Protein AF-A0A9E2PP63-F1 (afdb_monomer)

Foldseek 3Di:
DPPVVVVVVVCVVCVVVCVVCVVVDDPPDDDAQVQLVVVLVVVQVVCVVDPAQKDKAKDAPVRQPDCCNNQVQGNPDNFIKMWIRHPVTIEIEAAPVGQVSSVVGRVRNVYHYFHAPVRYDPPDDDPDDGDHPQVVNCVNSVHHSVSGDDDPD

Solvent-accessible surface area (backbone atoms only — not comparable to full-atom values): 8691 Å² total; per-residue (Å²): 130,61,70,69,62,54,51,54,54,53,48,65,64,48,48,61,55,50,63,72,44,46,88,79,53,68,88,82,71,71,83,55,42,68,60,22,47,50,50,47,51,54,51,50,59,56,38,68,77,48,90,42,63,55,47,80,43,58,27,31,75,88,41,69,58,54,35,34,65,45,30,47,36,74,70,80,47,90,53,64,35,34,26,41,39,21,78,76,40,47,32,39,37,15,12,68,68,53,27,60,59,36,58,78,35,13,69,53,27,66,26,48,73,38,42,25,53,89,53,50,59,94,87,66,80,71,97,61,88,54,40,56,66,59,60,54,52,15,54,28,38,73,44,64,49,92,72,61,63,77,72,96,117

Secondary structure (DSSP, 8-state):
--HHHHHHHHHHHHHHHHHHHGGG--TT----HHHHHHHHHHHHHHHTTSS-S-EEEEE-SS--SHHHHHH---TTSSS-EEEEEETTEEEEEE-HHHHHHHHHHHHHHT-EEEEBGGG--TT---SS-PBPHHHHHHHHHTS-GGG-PPP--

Nearest PDB structures (foldseek):
  3q6d-assembly2_B  TM=7.568E-01  e=2.828E-02  Bacillus anthracis str. Ames
  5jqk-assembly1_A  TM=6.907E-01  e=3.021E-02  Plasmodium falciparum 3D7
  1wy2-assembly1_B  TM=5.946E-01  e=1.284E-02  Pyrococcus horikoshii OT3
  4s2t-assembly1_Q  TM=6.094E-01  e=3.931E-02  Caenorhabditis elegans

Radius of gyration: 20.1 Å; Cα contacts (8 Å, |Δi|>4): 227; chains: 1; bounding box: 54×37×54 Å

Mean predicted aligned error: 7.0 Å

Sequence (153 aa):
MNTRDNLQNEFKKVLPIIEAVKPRINPARTTPRNEFARRVRAVQSALAQTDCPVGLVFSDEHYCGDVPYLGGNTNVQVEQVAGVIGKTGFHILAGLEGGYVAEQLAPRAGAKVHKVEMLQLADEKYPIRAERLEDVLAEAADQPFSKIKKSPY

Structure (mmCIF, N/CA/C/O backbone):
data_AF-A0A9E2PP63-F1
#
_entry.id   AF-A0A9E2PP63-F1
#
loop_
_atom_site.group_PDB
_atom_site.id
_atom_site.type_symbol
_atom_site.label_atom_id
_atom_site.label_alt_id
_atom_site.label_comp_id
_atom_site.label_asym_id
_atom_site.label_entity_id
_atom_site.label_seq_id
_atom_site.pdbx_PDB_ins_code
_atom_site.Cartn_x
_atom_site.Cartn_y
_atom_site.Cartn_z
_atom_site.occupancy
_atom_site.B_iso_or_equiv
_atom_site.auth_seq_id
_atom_site.auth_comp_id
_atom_site.auth_asym_id
_atom_site.auth_atom_id
_atom_site.pdbx_PDB_model_num
ATOM 1 N N . MET A 1 1 ? 41.303 8.964 -22.912 1.00 57.22 1 MET A N 1
ATOM 2 C CA . MET A 1 1 ? 40.113 8.479 -23.643 1.00 57.22 1 MET A CA 1
ATOM 3 C C . MET A 1 1 ? 38.917 9.242 -23.097 1.00 57.22 1 MET A C 1
ATOM 5 O O . MET A 1 1 ? 38.760 9.268 -21.884 1.00 57.22 1 MET A O 1
ATOM 9 N N . ASN A 1 2 ? 38.181 9.969 -23.939 1.00 73.50 2 ASN A N 1
ATOM 10 C CA . ASN A 1 2 ? 37.099 10.847 -23.489 1.00 73.50 2 ASN A CA 1
ATOM 11 C C . ASN A 1 2 ? 35.969 9.989 -22.892 1.00 73.50 2 ASN A C 1
ATOM 13 O O . ASN A 1 2 ? 35.569 8.995 -23.498 1.00 73.50 2 ASN A O 1
ATOM 17 N N . THR A 1 3 ? 35.465 10.335 -21.707 1.00 73.00 3 THR A N 1
ATOM 18 C CA . THR A 1 3 ? 34.465 9.543 -20.961 1.00 73.00 3 THR A CA 1
ATOM 19 C C . THR A 1 3 ? 33.226 9.224 -21.808 1.00 73.00 3 THR A C 1
ATOM 21 O O . THR A 1 3 ? 32.627 8.157 -21.680 1.00 73.00 3 THR A O 1
ATOM 24 N N . ARG A 1 4 ? 32.889 10.122 -22.740 1.00 72.81 4 ARG A N 1
ATOM 25 C CA . ARG A 1 4 ? 31.776 9.986 -23.687 1.00 72.81 4 ARG A CA 1
ATOM 26 C C . ARG A 1 4 ? 31.996 8.887 -24.735 1.00 72.81 4 ARG A C 1
ATOM 28 O O . ARG A 1 4 ? 31.068 8.132 -25.021 1.00 72.81 4 ARG A O 1
ATOM 35 N N . ASP A 1 5 ? 33.222 8.760 -25.243 1.00 78.38 5 ASP A N 1
ATOM 36 C CA . ASP A 1 5 ? 33.600 7.731 -26.223 1.00 78.38 5 ASP A CA 1
ATOM 37 C C . ASP A 1 5 ? 33.621 6.347 -25.568 1.00 78.38 5 ASP A C 1
ATOM 39 O O . ASP A 1 5 ? 33.235 5.348 -26.176 1.00 78.38 5 ASP A O 1
ATOM 43 N N . ASN A 1 6 ? 34.021 6.292 -24.294 1.00 84.69 6 ASN A N 1
ATOM 44 C CA .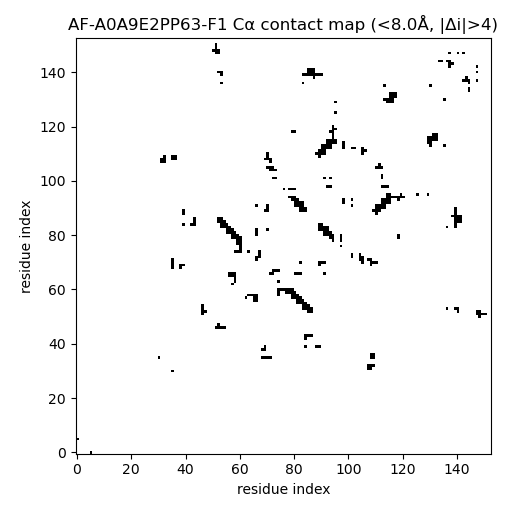 ASN A 1 6 ? 33.996 5.060 -23.517 1.00 84.69 6 ASN A CA 1
ATOM 45 C C . ASN A 1 6 ? 32.555 4.569 -23.298 1.00 84.69 6 ASN A C 1
ATOM 47 O O . ASN A 1 6 ? 32.249 3.414 -23.581 1.00 84.69 6 ASN A O 1
ATOM 51 N N . LEU A 1 7 ? 31.642 5.465 -22.903 1.00 87.62 7 LEU A N 1
ATOM 52 C CA . LEU A 1 7 ? 30.230 5.131 -22.701 1.00 87.62 7 LEU A CA 1
ATOM 53 C C . LEU A 1 7 ? 29.574 4.603 -23.989 1.00 87.62 7 LEU A C 1
ATOM 55 O O . LEU A 1 7 ? 28.906 3.573 -23.968 1.00 87.62 7 LEU A O 1
ATOM 59 N N . GLN A 1 8 ? 29.796 5.269 -25.127 1.00 90.25 8 GLN A N 1
ATOM 60 C CA . GLN A 1 8 ? 29.267 4.812 -26.418 1.00 90.25 8 GLN A CA 1
ATOM 61 C C . GLN A 1 8 ? 29.767 3.416 -26.799 1.00 90.25 8 GLN A C 1
ATOM 63 O O . GLN A 1 8 ? 28.995 2.613 -27.327 1.00 90.25 8 GLN A O 1
ATOM 68 N N . ASN A 1 9 ? 31.038 3.113 -26.538 1.00 92.06 9 ASN A N 1
ATOM 69 C CA . ASN A 1 9 ? 31.599 1.797 -26.827 1.00 92.06 9 ASN A CA 1
ATOM 70 C C . ASN A 1 9 ? 31.021 0.710 -25.914 1.00 92.06 9 ASN A C 1
ATOM 72 O O . ASN A 1 9 ? 30.744 -0.386 -26.396 1.00 92.06 9 ASN A O 1
ATOM 76 N N . GLU A 1 10 ? 30.767 1.013 -24.640 1.00 91.00 10 GLU A N 1
ATOM 77 C CA . GLU A 1 10 ? 30.072 0.093 -23.733 1.00 91.00 10 GLU A CA 1
ATOM 78 C C . GLU A 1 10 ? 28.622 -0.161 -24.182 1.00 91.00 10 GLU A C 1
ATOM 80 O O . GLU A 1 10 ? 28.205 -1.314 -24.303 1.00 91.00 10 GLU A O 1
ATOM 85 N N . PHE A 1 11 ? 27.870 0.878 -24.566 1.00 92.50 11 PHE A N 1
ATOM 86 C CA . PHE A 1 11 ? 26.507 0.709 -25.094 1.00 92.50 11 PHE A CA 1
ATOM 87 C C . PHE A 1 11 ? 26.459 -0.155 -26.361 1.00 92.50 11 PHE A C 1
ATOM 89 O O . PHE A 1 11 ? 25.564 -0.990 -26.496 1.00 92.50 11 PHE A O 1
ATOM 96 N N . LYS A 1 12 ? 27.436 -0.015 -27.269 1.00 94.81 12 LYS A N 1
ATOM 97 C CA . LYS A 1 12 ? 27.539 -0.859 -28.475 1.00 94.81 12 LYS A CA 1
ATOM 98 C C . LYS A 1 12 ? 27.698 -2.347 -28.152 1.00 94.81 12 LYS A C 1
ATOM 100 O O . LYS A 1 12 ? 27.271 -3.170 -28.956 1.00 94.81 12 LYS A O 1
ATOM 105 N N . LYS A 1 13 ? 28.281 -2.702 -27.001 1.00 93.81 13 LYS A N 1
ATOM 106 C CA . LYS A 1 13 ? 28.406 -4.100 -26.551 1.00 93.81 13 LYS A CA 1
ATOM 107 C C . LYS A 1 13 ? 27.095 -4.635 -25.967 1.00 93.81 13 LYS A C 1
ATOM 109 O O . LYS A 1 13 ? 26.765 -5.797 -26.180 1.00 93.81 13 LYS A O 1
ATOM 114 N N . VAL A 1 14 ? 26.345 -3.796 -25.250 1.00 94.50 14 VAL A N 1
ATOM 115 C CA . VAL A 1 14 ? 25.111 -4.195 -24.546 1.00 94.50 14 VAL A CA 1
ATOM 116 C C . VAL A 1 14 ? 23.890 -4.226 -25.475 1.00 94.50 14 VAL A C 1
ATOM 118 O O . VAL A 1 14 ? 23.045 -5.112 -25.348 1.00 94.50 14 VAL A O 1
ATOM 121 N N . LEU A 1 15 ? 23.793 -3.301 -26.436 1.00 94.81 15 LEU A N 1
ATOM 122 C CA . LEU A 1 15 ? 22.643 -3.181 -27.344 1.00 94.81 15 LEU A CA 1
ATOM 123 C C . LEU A 1 15 ? 22.290 -4.479 -28.097 1.00 94.81 15 LEU A C 1
ATOM 125 O O . LEU A 1 15 ? 21.114 -4.841 -28.090 1.00 94.81 15 LEU A O 1
ATOM 129 N N . PRO A 1 16 ? 23.247 -5.225 -28.687 1.00 95.56 16 PRO A N 1
ATOM 130 C CA . PRO A 1 16 ? 22.941 -6.495 -29.345 1.00 95.56 16 PRO A CA 1
ATOM 131 C C . PRO A 1 16 ? 22.320 -7.529 -28.399 1.00 95.56 16 PRO A C 1
ATOM 133 O O . PRO A 1 16 ? 21.450 -8.289 -28.814 1.00 95.56 16 PRO A O 1
ATOM 136 N N . ILE A 1 17 ? 22.730 -7.540 -27.124 1.00 94.06 17 ILE A N 1
ATOM 137 C CA . ILE A 1 17 ? 22.169 -8.433 -26.100 1.00 94.06 17 ILE A CA 1
ATOM 138 C C . ILE A 1 17 ? 20.726 -8.025 -25.796 1.00 94.06 17 ILE A C 1
ATOM 140 O O . ILE A 1 17 ? 19.843 -8.881 -25.792 1.00 94.06 17 ILE A O 1
ATOM 144 N N . ILE A 1 18 ? 20.472 -6.727 -25.588 1.00 91.69 18 ILE A N 1
ATOM 145 C CA . ILE A 1 18 ? 19.116 -6.211 -25.353 1.00 91.69 18 ILE A CA 1
ATOM 146 C C . ILE A 1 18 ? 18.205 -6.577 -26.528 1.00 91.69 18 ILE A C 1
ATOM 148 O O . ILE A 1 18 ? 17.148 -7.159 -26.301 1.00 91.69 18 ILE A O 1
ATOM 152 N N . GLU A 1 19 ? 18.613 -6.307 -27.770 1.00 94.06 19 GLU A N 1
ATOM 153 C CA . GLU A 1 19 ? 17.796 -6.600 -28.956 1.00 94.06 19 GLU A CA 1
ATOM 154 C C . GLU A 1 19 ? 17.584 -8.107 -29.171 1.00 94.06 19 GLU A C 1
ATOM 156 O O . GLU A 1 19 ? 16.479 -8.524 -29.513 1.00 94.06 19 GLU A O 1
ATOM 161 N N . ALA A 1 20 ? 18.584 -8.949 -28.893 1.00 95.12 20 ALA A N 1
ATOM 162 C CA . ALA A 1 20 ? 18.434 -10.404 -28.974 1.00 95.12 20 ALA A CA 1
ATOM 163 C C . ALA A 1 20 ? 17.457 -10.967 -27.924 1.00 95.12 20 ALA A C 1
ATOM 165 O O . ALA A 1 20 ? 16.784 -11.974 -28.165 1.00 95.1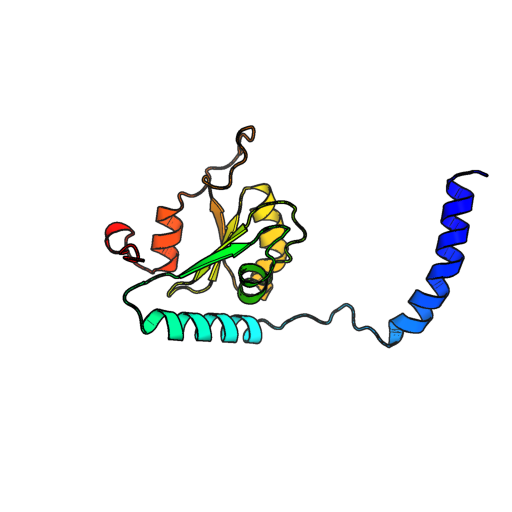2 20 ALA A O 1
ATOM 166 N N . VAL A 1 21 ? 17.379 -10.337 -26.748 1.00 93.44 21 VAL A N 1
ATOM 167 C CA . VAL A 1 21 ? 16.542 -10.792 -25.629 1.00 93.44 21 VAL A CA 1
ATOM 168 C C . VAL A 1 21 ? 15.143 -10.168 -25.660 1.00 93.44 21 VAL A C 1
ATOM 170 O O . VAL A 1 21 ? 14.189 -10.801 -25.212 1.00 93.44 21 VAL A O 1
ATOM 173 N N . LYS A 1 22 ? 14.986 -8.969 -26.226 1.00 92.06 22 LYS A N 1
ATOM 174 C CA . LYS A 1 22 ? 13.733 -8.197 -26.274 1.00 92.06 22 LYS A CA 1
ATOM 175 C C . LYS A 1 22 ? 12.499 -8.998 -26.722 1.00 92.06 22 LYS A C 1
ATOM 177 O O . LYS A 1 22 ? 11.484 -8.875 -26.045 1.00 92.06 22 LYS A O 1
ATOM 182 N N . PRO A 1 23 ? 12.540 -9.878 -27.746 1.00 94.31 23 PRO A N 1
ATOM 183 C CA . PRO A 1 23 ? 11.372 -10.679 -28.133 1.00 94.31 23 PRO A CA 1
ATOM 184 C C . PRO A 1 23 ? 10.943 -11.716 -27.082 1.00 94.31 23 PRO A C 1
ATOM 186 O O . PRO A 1 23 ? 9.835 -12.239 -27.145 1.00 94.31 23 PRO A O 1
ATOM 189 N N . ARG A 1 24 ? 11.827 -12.050 -26.132 1.00 94.25 24 ARG A N 1
ATOM 190 C CA . ARG A 1 24 ? 11.607 -13.055 -25.079 1.00 94.25 24 ARG A CA 1
ATOM 191 C C . ARG A 1 24 ? 11.104 -12.444 -23.773 1.00 94.25 24 ARG A C 1
ATOM 193 O O . ARG A 1 24 ? 10.680 -13.179 -22.885 1.00 94.25 24 ARG A O 1
ATOM 200 N N . ILE A 1 25 ? 11.169 -11.120 -23.637 1.00 90.19 25 ILE A N 1
ATOM 201 C CA . ILE A 1 25 ? 10.735 -10.399 -22.443 1.00 90.19 25 ILE A CA 1
ATOM 202 C C . ILE A 1 25 ? 9.459 -9.638 -22.774 1.00 90.19 25 ILE A C 1
ATOM 204 O O . ILE A 1 25 ? 9.412 -8.857 -23.717 1.00 90.19 25 ILE A O 1
ATOM 208 N N . ASN A 1 26 ? 8.433 -9.820 -21.948 1.00 89.50 26 ASN A N 1
ATOM 209 C CA . ASN A 1 26 ? 7.280 -8.933 -21.945 1.00 89.50 26 ASN A CA 1
ATOM 210 C C . ASN A 1 26 ? 7.471 -7.870 -20.845 1.00 89.50 26 ASN A C 1
ATOM 212 O O . ASN A 1 26 ? 7.202 -8.176 -19.680 1.00 89.50 26 ASN A O 1
ATOM 216 N N . PRO A 1 27 ? 7.903 -6.638 -21.177 1.00 84.94 27 PRO A N 1
ATOM 217 C CA . PRO A 1 27 ? 8.091 -5.579 -20.184 1.00 84.94 27 PRO A CA 1
ATOM 218 C C . PRO A 1 27 ? 6.767 -5.090 -19.578 1.00 84.94 27 PRO A C 1
ATOM 220 O O . PRO A 1 27 ? 6.774 -4.468 -18.523 1.00 84.94 27 PRO A O 1
ATOM 223 N N . ALA A 1 28 ? 5.629 -5.389 -20.211 1.00 87.56 28 ALA A N 1
ATOM 224 C CA . ALA A 1 28 ? 4.305 -5.065 -19.690 1.00 87.56 28 ALA A CA 1
ATOM 225 C C . ALA A 1 28 ? 3.762 -6.135 -18.726 1.00 87.56 28 ALA A C 1
ATOM 227 O O . ALA A 1 28 ? 2.657 -5.987 -18.200 1.00 87.56 28 ALA A O 1
ATOM 228 N N . ARG A 1 29 ? 4.498 -7.233 -18.491 1.00 88.62 29 ARG A N 1
ATOM 229 C CA . ARG A 1 29 ? 4.072 -8.267 -17.545 1.00 88.62 29 ARG A CA 1
ATOM 230 C C . ARG A 1 29 ? 4.008 -7.667 -16.142 1.00 88.62 29 ARG A C 1
ATOM 232 O O . ARG A 1 29 ? 5.014 -7.250 -15.582 1.00 88.62 29 ARG A O 1
ATOM 239 N N . THR A 1 30 ? 2.815 -7.680 -15.564 1.00 88.56 30 THR A N 1
ATOM 240 C CA . THR A 1 30 ? 2.532 -7.126 -14.240 1.00 88.56 30 THR A CA 1
ATOM 241 C C . THR A 1 30 ? 1.627 -8.073 -13.458 1.00 88.56 30 THR A C 1
ATOM 243 O O . THR A 1 30 ? 0.914 -8.891 -14.047 1.00 88.56 30 THR A O 1
ATOM 246 N N . THR A 1 31 ? 1.650 -7.974 -12.131 1.00 91.31 31 THR A N 1
ATOM 247 C CA . THR A 1 31 ? 0.711 -8.697 -11.269 1.00 91.31 31 THR A CA 1
ATOM 248 C C . THR A 1 31 ? -0.687 -8.093 -11.443 1.00 91.31 31 THR A C 1
ATOM 250 O O . THR A 1 31 ? -0.846 -6.882 -11.274 1.00 91.31 31 THR A O 1
ATOM 253 N N . PRO A 1 32 ? -1.712 -8.890 -11.790 1.00 93.81 32 PRO A N 1
ATOM 254 C CA . PRO A 1 32 ? -3.061 -8.372 -11.978 1.00 93.81 32 PRO A CA 1
ATOM 255 C C . PRO A 1 32 ? -3.738 -8.049 -10.635 1.00 93.81 32 PRO A C 1
ATOM 257 O O . PRO A 1 32 ? -3.446 -8.658 -9.605 1.00 93.81 32 PRO A O 1
ATOM 260 N N . ARG A 1 33 ? -4.699 -7.116 -10.643 1.00 95.06 33 ARG A N 1
ATOM 261 C CA . ARG A 1 33 ? -5.411 -6.651 -9.434 1.00 95.06 33 ARG A CA 1
ATOM 262 C C . ARG A 1 33 ? -6.072 -7.774 -8.632 1.00 95.06 33 ARG A C 1
ATOM 264 O O . ARG A 1 33 ? -6.109 -7.731 -7.405 1.00 95.06 33 ARG A O 1
ATOM 271 N N . ASN A 1 34 ? -6.605 -8.785 -9.314 1.00 96.88 34 ASN A N 1
ATOM 272 C CA . ASN A 1 34 ? -7.259 -9.924 -8.670 1.00 96.88 34 ASN A CA 1
ATOM 273 C C . ASN A 1 34 ? -6.290 -10.764 -7.821 1.00 96.88 34 ASN A C 1
ATOM 275 O O . ASN A 1 34 ? -6.721 -11.321 -6.813 1.00 96.88 34 ASN A O 1
ATOM 279 N N . GLU A 1 35 ? -5.007 -10.821 -8.187 1.00 97.06 35 GLU A N 1
ATOM 280 C CA . GLU A 1 35 ? -3.981 -11.503 -7.398 1.00 97.06 35 GLU A CA 1
ATOM 281 C C . GLU A 1 35 ? -3.682 -10.735 -6.103 1.00 97.06 35 GLU A C 1
ATOM 283 O O . GLU A 1 35 ? -3.666 -11.342 -5.036 1.00 97.06 35 GLU A O 1
ATOM 288 N N . PHE A 1 36 ? -3.568 -9.403 -6.147 1.00 96.31 36 PHE A N 1
ATOM 289 C CA . PHE A 1 36 ? -3.465 -8.586 -4.926 1.00 96.31 36 PHE A CA 1
ATOM 290 C C . PHE A 1 36 ? -4.692 -8.756 -4.027 1.00 96.31 36 PHE A C 1
ATOM 292 O O . PHE A 1 36 ? -4.565 -9.053 -2.841 1.00 96.31 36 PHE A O 1
ATOM 299 N N . ALA A 1 37 ? -5.893 -8.683 -4.605 1.00 97.06 37 ALA A N 1
ATOM 300 C CA . ALA A 1 37 ? -7.130 -8.884 -3.859 1.00 97.06 37 ALA A CA 1
ATOM 301 C C . ALA A 1 37 ? -7.210 -10.285 -3.222 1.00 97.06 37 ALA A C 1
ATOM 303 O O . ALA A 1 37 ? -7.715 -10.428 -2.111 1.00 97.06 37 ALA A O 1
ATOM 304 N N . ARG A 1 38 ? -6.697 -11.328 -3.894 1.00 98.06 38 ARG A N 1
ATOM 305 C CA . ARG A 1 38 ? -6.593 -12.682 -3.325 1.00 98.06 38 ARG A CA 1
ATOM 306 C C . ARG A 1 38 ? -5.672 -12.701 -2.104 1.00 98.06 38 ARG A C 1
ATOM 308 O O . ARG A 1 38 ? -6.049 -13.291 -1.095 1.00 98.06 38 ARG A O 1
ATOM 315 N N . ARG A 1 39 ? -4.500 -12.062 -2.183 1.00 97.31 39 ARG A N 1
ATOM 316 C CA . ARG A 1 39 ? -3.528 -11.985 -1.076 1.00 97.31 39 ARG A CA 1
ATOM 317 C C . ARG A 1 39 ? -4.106 -11.249 0.128 1.00 97.31 39 ARG A C 1
ATOM 319 O O . ARG A 1 39 ? -4.080 -11.790 1.228 1.00 97.31 39 ARG A O 1
ATOM 326 N N . VAL A 1 40 ? -4.705 -10.079 -0.096 1.00 97.25 40 VAL A N 1
ATOM 327 C CA . VAL A 1 40 ? -5.359 -9.289 0.960 1.00 97.25 40 VAL A CA 1
ATOM 328 C C . VAL A 1 40 ? -6.470 -10.095 1.634 1.00 97.25 40 VAL A C 1
ATOM 330 O O . VAL A 1 40 ? -6.476 -10.196 2.857 1.00 97.25 40 VAL A O 1
ATOM 333 N N . ARG A 1 41 ? -7.346 -10.762 0.866 1.00 97.81 41 ARG A N 1
ATOM 334 C CA . ARG A 1 41 ? -8.403 -11.622 1.434 1.00 97.81 41 ARG A CA 1
ATOM 335 C C . ARG A 1 41 ? -7.857 -12.772 2.275 1.00 97.81 41 ARG A C 1
ATOM 337 O O . ARG A 1 41 ? -8.455 -13.107 3.295 1.00 97.81 41 ARG A O 1
ATOM 344 N N . ALA A 1 42 ? -6.749 -13.384 1.859 1.00 97.81 42 ALA A N 1
ATOM 345 C CA . ALA A 1 42 ? -6.121 -14.457 2.623 1.00 97.81 42 ALA A CA 1
ATOM 346 C C . ALA A 1 42 ? -5.621 -13.949 3.984 1.00 97.81 42 ALA A C 1
ATOM 348 O O . ALA A 1 42 ? -5.901 -14.576 5.004 1.00 97.81 42 ALA A O 1
ATOM 349 N N . VAL A 1 43 ? -4.968 -12.781 4.018 1.00 96.25 43 VAL A N 1
ATOM 350 C CA . VAL A 1 43 ? -4.509 -12.180 5.280 1.00 96.25 43 VAL A CA 1
ATOM 351 C C . VAL A 1 43 ? -5.681 -11.715 6.143 1.00 96.25 43 VAL A C 1
ATOM 353 O O . VAL A 1 43 ? -5.695 -12.001 7.333 1.00 96.25 43 VAL A O 1
ATOM 356 N N . GLN A 1 44 ? -6.711 -11.092 5.562 1.00 96.25 44 GLN A N 1
ATOM 357 C CA . GLN A 1 44 ? -7.937 -10.732 6.288 1.00 96.25 44 GLN A CA 1
ATOM 358 C C . GLN A 1 44 ? -8.612 -11.960 6.919 1.00 96.25 44 GLN A C 1
ATOM 360 O O . GLN A 1 44 ? -9.092 -11.890 8.045 1.00 96.25 44 GLN A O 1
ATOM 365 N N . SER A 1 45 ? -8.621 -13.098 6.217 1.00 96.56 45 SER A N 1
ATOM 366 C CA . SER A 1 45 ? -9.199 -14.352 6.721 1.00 96.56 45 SER A CA 1
ATOM 367 C C . SER A 1 45 ? -8.389 -14.950 7.875 1.00 96.56 45 SER A C 1
ATOM 369 O O . SER A 1 45 ? -8.961 -15.580 8.763 1.00 96.56 45 SER A O 1
ATOM 371 N N . ALA A 1 46 ? -7.066 -14.764 7.878 1.00 95.00 46 ALA A N 1
ATOM 372 C CA . ALA A 1 46 ? -6.216 -15.123 9.011 1.00 95.00 46 ALA A CA 1
ATOM 373 C C . ALA A 1 46 ? -6.432 -14.162 10.191 1.00 95.00 46 ALA A C 1
ATOM 375 O O . ALA A 1 46 ? -6.609 -14.601 11.322 1.00 95.00 46 ALA A O 1
ATOM 376 N N . LEU A 1 47 ? -6.497 -12.857 9.919 1.00 93.19 47 LEU A N 1
ATOM 377 C CA . LEU A 1 47 ? -6.716 -11.818 10.923 1.00 93.19 47 LEU A CA 1
ATOM 378 C C . LEU A 1 47 ? -8.068 -11.978 11.637 1.00 93.19 47 LEU A C 1
ATOM 380 O O . LEU A 1 47 ? -8.136 -11.819 12.851 1.00 93.19 47 LEU A O 1
ATOM 384 N N . ALA A 1 48 ? -9.117 -12.383 10.914 1.00 92.56 48 ALA A N 1
ATOM 385 C CA . ALA A 1 48 ? -10.448 -12.651 11.465 1.00 92.56 48 ALA A CA 1
ATOM 386 C C . ALA A 1 48 ? -10.498 -13.815 12.476 1.00 92.56 48 ALA A C 1
ATOM 388 O O . ALA A 1 48 ? -11.496 -13.969 13.174 1.00 92.56 48 ALA A O 1
ATOM 389 N N . GLN A 1 49 ? -9.447 -14.638 12.556 1.00 93.81 49 GLN A N 1
ATOM 390 C CA . GLN A 1 49 ? -9.301 -15.689 13.575 1.00 93.81 49 GLN A CA 1
ATOM 391 C C . GLN A 1 49 ? -8.646 -15.165 14.862 1.00 93.81 49 GLN A C 1
ATOM 393 O O . GLN A 1 49 ? -8.377 -15.935 15.781 1.00 93.81 49 GLN A O 1
ATOM 398 N N . THR A 1 50 ? -8.370 -13.863 14.925 1.00 90.12 50 THR A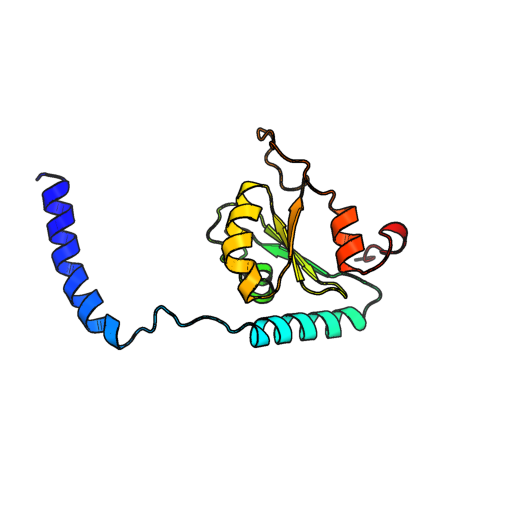 N 1
ATOM 399 C CA . THR A 1 50 ? -7.758 -13.180 16.064 1.00 90.12 50 THR A CA 1
ATOM 400 C C . THR A 1 50 ? -8.679 -12.069 16.566 1.00 90.12 50 THR A C 1
ATOM 402 O O . THR A 1 50 ? -9.557 -11.603 15.842 1.00 90.12 50 THR A O 1
ATOM 405 N N . ASP A 1 51 ? -8.426 -11.569 17.775 1.00 88.69 51 ASP A N 1
ATOM 406 C CA . ASP A 1 51 ? -9.106 -10.376 18.304 1.00 88.69 51 ASP A CA 1
ATOM 407 C C . ASP A 1 51 ? -8.513 -9.053 17.767 1.00 88.69 51 ASP A C 1
ATOM 409 O O . ASP A 1 51 ? -8.856 -7.969 18.250 1.00 88.69 51 ASP A O 1
ATOM 413 N N . CYS A 1 52 ? -7.600 -9.117 16.790 1.00 89.69 52 CYS A N 1
ATOM 414 C CA . CYS A 1 52 ? -6.971 -7.946 16.187 1.00 89.69 52 CYS A CA 1
ATOM 415 C C . CYS A 1 52 ? -7.779 -7.489 14.961 1.00 89.69 52 CYS A C 1
ATOM 417 O O . CYS A 1 52 ? -7.871 -8.224 13.982 1.00 89.69 52 CYS A O 1
ATOM 419 N N . PRO A 1 53 ? -8.342 -6.269 14.954 1.00 91.62 53 PRO A N 1
ATOM 420 C CA . PRO A 1 53 ? -9.141 -5.782 13.826 1.00 91.62 53 PRO A CA 1
ATOM 421 C C . PRO A 1 53 ? -8.290 -5.319 12.634 1.00 91.62 53 PRO A C 1
ATOM 423 O O . PRO A 1 53 ? -8.813 -5.132 11.535 1.00 91.62 53 PRO A O 1
ATOM 426 N N . VAL A 1 54 ? -6.990 -5.107 12.857 1.00 95.12 54 VAL A N 1
ATOM 427 C CA . VAL A 1 54 ? -6.013 -4.677 11.854 1.00 95.12 54 VAL A CA 1
ATOM 428 C C . VAL A 1 54 ? -4.700 -5.433 12.038 1.00 95.12 54 VAL A C 1
ATOM 430 O O . VAL A 1 54 ? -4.295 -5.717 13.164 1.00 95.12 54 VAL A O 1
ATOM 433 N N . GLY A 1 55 ? -4.038 -5.740 10.927 1.00 94.56 55 GLY A N 1
ATOM 434 C CA . GLY A 1 55 ? -2.660 -6.212 10.873 1.00 94.56 55 GLY A CA 1
ATOM 435 C C . GLY A 1 55 ? -1.732 -5.096 10.404 1.00 94.56 55 GLY A C 1
ATOM 436 O O . GLY A 1 55 ? -2.122 -4.271 9.576 1.00 94.56 55 GLY A O 1
ATOM 437 N N . LEU A 1 56 ? -0.507 -5.088 10.922 1.00 93.38 56 LEU A N 1
ATOM 438 C CA . LEU A 1 56 ? 0.547 -4.155 10.538 1.00 93.38 56 LEU A CA 1
ATOM 439 C C . LEU A 1 56 ? 1.694 -4.918 9.889 1.00 93.38 56 LEU A C 1
ATOM 441 O O . LEU A 1 56 ? 2.128 -5.947 10.400 1.00 93.38 56 LEU A O 1
ATOM 445 N N . VAL A 1 57 ? 2.181 -4.395 8.772 1.00 92.56 57 VAL A N 1
ATOM 446 C CA . VAL A 1 57 ? 3.376 -4.879 8.082 1.00 92.56 57 VAL A CA 1
ATOM 447 C C . VAL A 1 57 ? 4.312 -3.709 7.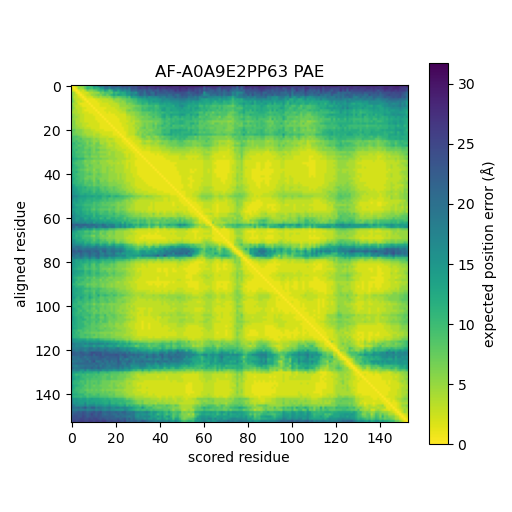821 1.00 92.56 57 VAL A C 1
ATOM 449 O O . VAL A 1 57 ? 3.877 -2.563 7.720 1.00 92.56 57 VAL A O 1
ATOM 452 N N . PHE A 1 58 ? 5.599 -3.997 7.715 1.00 88.50 58 PHE A N 1
ATOM 453 C CA . PHE A 1 58 ? 6.635 -2.992 7.522 1.00 88.50 58 PHE A CA 1
ATOM 454 C C . PHE A 1 58 ? 7.535 -3.379 6.353 1.00 88.50 58 PHE A C 1
ATOM 456 O O . PHE A 1 58 ? 7.574 -4.537 5.934 1.00 88.50 58 PHE A O 1
ATOM 463 N N . SER A 1 59 ? 8.210 -2.398 5.774 1.00 86.44 59 SER A N 1
ATOM 464 C CA . SER A 1 59 ? 9.124 -2.566 4.661 1.00 86.44 59 SER A CA 1
ATOM 465 C C . SER A 1 59 ? 10.126 -1.418 4.598 1.00 86.44 59 SER A C 1
ATOM 467 O O . SER A 1 59 ? 9.769 -0.262 4.803 1.00 86.44 59 SER A O 1
ATOM 469 N N . ASP A 1 60 ? 11.368 -1.744 4.270 1.00 83.12 60 ASP A N 1
ATOM 470 C CA . ASP A 1 60 ? 12.450 -0.792 4.012 1.00 83.12 60 ASP A CA 1
ATOM 471 C C . ASP A 1 60 ? 13.364 -1.337 2.894 1.00 83.12 60 ASP A C 1
ATOM 473 O O . ASP A 1 60 ? 13.001 -2.292 2.186 1.00 83.12 60 ASP A O 1
ATOM 477 N N . GLU A 1 61 ? 14.532 -0.725 2.696 1.00 76.25 61 GLU A N 1
ATOM 478 C CA . GLU A 1 61 ? 15.520 -1.148 1.701 1.00 76.25 61 GLU A CA 1
ATOM 479 C C . GLU A 1 61 ? 16.108 -2.546 1.966 1.00 76.25 61 GLU A C 1
ATOM 481 O O . GLU A 1 61 ? 16.602 -3.200 1.043 1.00 76.25 61 GLU A O 1
ATOM 486 N N . HIS A 1 62 ? 16.034 -3.030 3.207 1.00 78.50 62 HIS A N 1
ATOM 487 C CA . HIS A 1 62 ? 16.559 -4.320 3.649 1.00 78.50 62 HIS A CA 1
ATOM 488 C C . HIS A 1 62 ? 15.466 -5.388 3.819 1.00 78.50 62 HIS A C 1
ATOM 490 O O . HIS A 1 62 ? 15.765 -6.585 3.762 1.00 78.50 62 HIS A O 1
ATOM 496 N N . TYR A 1 63 ? 14.203 -4.984 3.961 1.00 74.44 63 TYR A N 1
ATOM 497 C CA . TYR A 1 63 ? 13.048 -5.855 4.143 1.00 74.44 63 TYR A CA 1
ATOM 498 C C . TYR A 1 63 ? 11.947 -5.534 3.125 1.00 74.44 63 TYR A C 1
ATOM 500 O O . TYR A 1 63 ? 11.107 -4.658 3.323 1.00 74.44 63 TYR A O 1
ATOM 508 N N . CYS A 1 64 ? 11.930 -6.274 2.012 1.00 67.50 64 CYS A N 1
ATOM 509 C CA . CYS A 1 64 ? 11.090 -5.965 0.850 1.00 67.50 64 CYS A CA 1
ATOM 510 C C . CYS A 1 64 ? 9.882 -6.881 0.613 1.00 67.50 64 CYS A C 1
ATOM 512 O O . CYS A 1 64 ? 9.339 -6.924 -0.492 1.00 67.50 64 CYS A O 1
ATOM 514 N N . GLY A 1 65 ? 9.455 -7.621 1.640 1.00 78.81 65 GLY A N 1
ATOM 515 C CA . GLY A 1 65 ? 8.453 -8.676 1.495 1.00 78.81 65 GLY A CA 1
ATOM 516 C C . GLY A 1 65 ? 7.016 -8.169 1.466 1.00 78.81 65 GLY A C 1
ATOM 517 O O . GLY A 1 65 ? 6.332 -8.262 0.449 1.00 78.81 65 GLY A O 1
ATOM 518 N N . ASP A 1 66 ? 6.535 -7.664 2.596 1.00 90.81 66 ASP A N 1
ATOM 519 C CA . ASP A 1 66 ? 5.097 -7.692 2.869 1.00 90.81 66 ASP A CA 1
ATOM 520 C C . ASP A 1 66 ? 4.324 -6.536 2.230 1.00 90.81 66 ASP A C 1
ATOM 522 O O . ASP A 1 66 ? 3.255 -6.755 1.650 1.00 90.81 66 ASP A O 1
ATOM 526 N N . VAL A 1 67 ? 4.867 -5.313 2.273 1.00 91.81 67 VAL A N 1
ATOM 527 C CA . VAL A 1 67 ? 4.194 -4.147 1.682 1.00 91.81 67 VAL A CA 1
ATOM 528 C C . VAL A 1 67 ? 4.129 -4.285 0.151 1.00 91.81 67 VAL A C 1
ATOM 530 O O . VAL A 1 67 ? 3.014 -4.222 -0.376 1.00 91.81 67 VAL A O 1
ATOM 533 N N . PRO A 1 68 ? 5.219 -4.616 -0.581 1.00 89.75 68 PRO A N 1
ATOM 534 C CA . PRO A 1 68 ? 5.151 -4.905 -2.021 1.00 89.75 68 PRO A CA 1
ATOM 535 C C . PRO A 1 68 ? 4.242 -6.070 -2.380 1.00 89.75 68 PRO A C 1
ATOM 537 O O . PRO A 1 68 ? 3.513 -6.021 -3.377 1.00 89.75 68 PRO A O 1
ATOM 540 N N . TYR A 1 69 ? 4.269 -7.130 -1.571 1.00 91.94 69 TYR A N 1
ATOM 541 C CA . TYR A 1 69 ? 3.464 -8.317 -1.815 1.00 91.94 69 TYR A CA 1
ATOM 542 C C . TYR A 1 69 ? 1.962 -8.012 -1.776 1.00 91.94 69 TYR A C 1
ATOM 544 O O . TYR A 1 69 ? 1.217 -8.550 -2.606 1.00 91.94 69 TYR A O 1
ATOM 552 N N . LEU A 1 70 ? 1.526 -7.135 -0.867 1.00 94.31 70 LEU A N 1
ATOM 553 C CA . LEU A 1 70 ? 0.117 -6.802 -0.643 1.00 94.31 70 LEU A CA 1
ATOM 554 C C .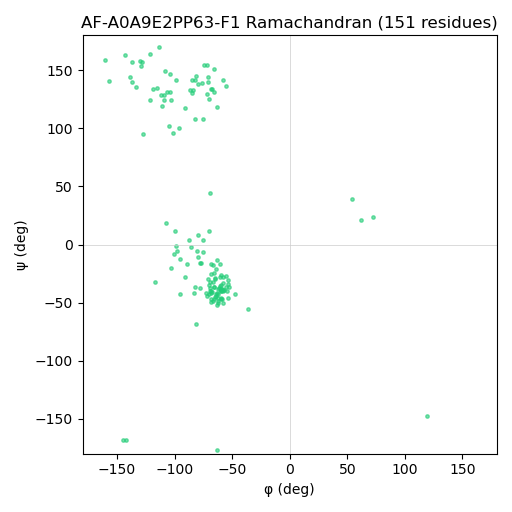 LEU A 1 70 ? -0.350 -5.553 -1.400 1.00 94.31 70 LEU A C 1
ATOM 556 O O . LEU A 1 70 ? -1.437 -5.563 -1.976 1.00 94.31 70 LEU A O 1
ATOM 560 N N . GLY A 1 71 ? 0.461 -4.497 -1.418 1.00 91.88 71 GLY A N 1
ATOM 561 C CA . GLY A 1 71 ? 0.119 -3.186 -1.976 1.00 91.88 71 GLY A CA 1
ATOM 562 C C . GLY A 1 71 ? 0.669 -2.917 -3.365 1.00 91.88 71 GLY A C 1
ATOM 563 O O . GLY A 1 71 ? 0.311 -1.912 -3.978 1.00 91.88 71 GLY A O 1
ATOM 564 N N . GLY A 1 72 ? 1.529 -3.796 -3.883 1.00 86.88 72 GLY A N 1
ATOM 565 C CA . GLY A 1 72 ? 2.096 -3.642 -5.217 1.00 86.88 72 GLY A CA 1
ATOM 566 C C . GLY A 1 72 ? 2.928 -2.371 -5.379 1.00 86.88 72 GLY A C 1
ATOM 567 O O . GLY A 1 72 ? 3.115 -1.928 -6.513 1.00 86.88 72 GLY A O 1
ATOM 568 N N . ASN A 1 73 ? 3.418 -1.769 -4.294 1.00 82.06 73 ASN A N 1
ATOM 569 C CA . ASN A 1 73 ? 4.507 -0.804 -4.364 1.00 82.06 73 ASN A CA 1
ATOM 570 C C . ASN A 1 73 ? 5.806 -1.558 -4.687 1.00 82.06 73 ASN A C 1
ATOM 572 O O . ASN A 1 73 ? 5.941 -2.755 -4.446 1.00 82.06 73 ASN A O 1
ATOM 576 N N . THR A 1 74 ? 6.762 -0.870 -5.291 1.00 69.69 74 THR A N 1
ATOM 577 C CA . THR A 1 74 ? 8.126 -1.381 -5.416 1.00 69.69 74 THR A CA 1
ATOM 578 C C . THR A 1 74 ? 8.952 -0.647 -4.371 1.00 69.69 74 THR A C 1
ATOM 580 O O . THR A 1 74 ? 8.954 0.581 -4.410 1.00 69.69 74 THR A O 1
ATOM 583 N N . ASN A 1 75 ? 9.642 -1.353 -3.467 1.00 63.03 75 ASN A N 1
ATOM 584 C CA . ASN A 1 75 ? 10.563 -0.762 -2.474 1.00 63.03 75 ASN A CA 1
ATOM 585 C C . ASN A 1 75 ? 11.834 -0.184 -3.127 1.00 63.03 75 ASN A C 1
ATOM 587 O O . ASN A 1 75 ? 12.952 -0.435 -2.704 1.00 63.03 75 ASN A O 1
ATOM 591 N N . VAL A 1 76 ? 11.677 0.547 -4.227 1.00 55.62 76 VAL A N 1
ATOM 592 C CA . VAL A 1 76 ? 12.769 1.233 -4.927 1.00 55.62 76 VAL A CA 1
ATOM 593 C C . VAL A 1 76 ? 13.111 2.544 -4.209 1.00 55.62 76 VAL A C 1
ATOM 595 O O . VAL A 1 76 ? 14.120 3.171 -4.507 1.00 55.62 76 VAL A O 1
ATOM 598 N N . GLN A 1 77 ? 12.278 2.954 -3.253 1.00 60.84 77 GLN A N 1
ATOM 599 C CA . GLN A 1 77 ? 12.527 4.101 -2.397 1.00 60.84 77 GLN A CA 1
ATOM 600 C C . GLN A 1 77 ? 13.406 3.659 -1.229 1.00 60.84 77 GLN A C 1
ATOM 602 O O . GLN A 1 77 ? 13.115 2.648 -0.601 1.00 60.84 77 GLN A O 1
ATOM 607 N N . VAL A 1 78 ? 14.450 4.431 -0.930 1.00 60.62 78 VAL A N 1
ATOM 608 C CA . VAL A 1 78 ? 15.355 4.248 0.227 1.00 60.62 78 VAL A CA 1
ATOM 609 C C . VAL A 1 78 ? 14.638 4.587 1.557 1.00 60.62 78 VAL A C 1
ATOM 611 O O . VAL A 1 78 ? 15.259 4.746 2.596 1.00 60.62 78 VAL A O 1
ATOM 614 N N . GLU A 1 79 ? 13.314 4.742 1.528 1.00 75.94 79 GLU A N 1
ATOM 615 C CA . GLU A 1 79 ? 12.491 5.191 2.646 1.00 75.94 79 GLU A CA 1
ATOM 616 C C . GLU A 1 79 ? 11.660 4.049 3.221 1.00 75.94 79 GLU A C 1
ATOM 618 O O . GLU A 1 79 ? 11.207 3.143 2.514 1.00 75.94 79 GLU A O 1
ATOM 623 N N . GLN A 1 80 ? 11.405 4.151 4.521 1.00 83.75 80 GLN A N 1
ATOM 624 C CA . GLN A 1 80 ? 10.546 3.235 5.250 1.00 83.75 80 GLN A CA 1
ATOM 625 C C . GLN A 1 80 ? 9.087 3.388 4.807 1.00 83.75 80 GLN A C 1
ATOM 627 O O . GLN A 1 80 ? 8.545 4.493 4.732 1.00 83.75 80 GLN A O 1
ATOM 632 N N . VAL A 1 81 ? 8.425 2.260 4.568 1.00 88.12 81 VAL A N 1
ATOM 633 C CA . VAL A 1 81 ? 7.004 2.193 4.218 1.00 88.12 81 VAL A CA 1
ATOM 634 C C . VAL A 1 81 ? 6.348 1.110 5.063 1.00 88.12 81 VAL A C 1
ATOM 636 O O . VAL A 1 81 ? 6.861 0.003 5.200 1.00 88.12 81 VAL A O 1
ATOM 639 N N . ALA A 1 82 ? 5.175 1.400 5.609 1.00 92.12 82 ALA A N 1
ATOM 640 C CA . ALA A 1 82 ? 4.371 0.421 6.325 1.00 92.12 82 ALA A CA 1
ATOM 641 C C . ALA A 1 82 ? 3.064 0.121 5.584 1.00 92.12 82 ALA A C 1
ATOM 643 O O . ALA A 1 82 ? 2.689 0.775 4.609 1.00 92.12 82 ALA A O 1
ATOM 644 N N . GLY A 1 83 ? 2.364 -0.907 6.042 1.00 93.88 83 GLY A N 1
ATOM 645 C CA . GLY A 1 83 ? 1.063 -1.299 5.534 1.00 93.88 83 GLY A CA 1
ATOM 646 C C . GLY A 1 83 ? 0.117 -1.660 6.667 1.00 93.88 83 GLY A C 1
ATOM 647 O O . GLY A 1 83 ? 0.511 -2.326 7.622 1.00 93.88 83 GLY A O 1
ATOM 648 N N . VAL A 1 84 ? -1.140 -1.252 6.538 1.00 96.44 84 VAL A N 1
ATOM 649 C CA . VAL A 1 84 ? -2.242 -1.662 7.409 1.00 96.44 84 VAL A CA 1
ATOM 650 C C . VAL A 1 84 ? -3.190 -2.530 6.598 1.00 96.44 84 VAL A C 1
ATOM 652 O O . VAL A 1 84 ? -3.637 -2.145 5.517 1.00 96.44 84 VAL A O 1
ATOM 655 N N . ILE A 1 85 ? -3.516 -3.705 7.122 1.00 96.94 85 ILE A N 1
ATOM 656 C CA . ILE A 1 85 ? -4.526 -4.597 6.554 1.00 96.94 85 ILE A CA 1
ATOM 657 C C . ILE A 1 85 ? -5.700 -4.607 7.518 1.00 96.94 85 ILE A C 1
ATOM 659 O O . ILE A 1 85 ? -5.544 -5.022 8.662 1.00 96.94 85 ILE A O 1
ATOM 663 N N . GLY A 1 86 ? -6.871 -4.182 7.065 1.00 95.88 86 GLY A N 1
ATOM 664 C CA . GLY A 1 86 ? -8.090 -4.200 7.867 1.00 95.88 86 GLY A CA 1
ATOM 665 C C . 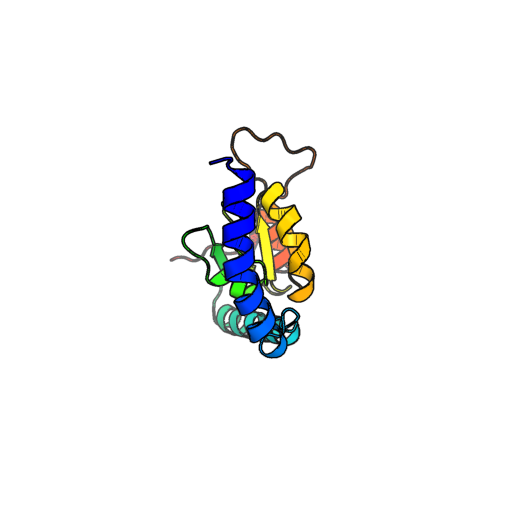GLY A 1 86 ? -9.303 -4.573 7.030 1.00 95.88 86 GLY A C 1
ATOM 666 O O . GLY A 1 86 ? -9.167 -5.029 5.893 1.00 95.88 86 GLY A O 1
ATOM 667 N N . LYS A 1 87 ? -10.506 -4.395 7.575 1.00 95.31 87 LYS A N 1
ATOM 668 C CA . LYS A 1 87 ? -11.770 -4.741 6.907 1.00 95.31 87 LYS A CA 1
ATOM 669 C C . LYS A 1 87 ? -11.955 -4.012 5.569 1.00 95.31 87 LYS A C 1
ATOM 671 O O . LYS A 1 87 ? -12.512 -4.591 4.637 1.00 95.31 87 LYS A O 1
ATOM 676 N N . THR A 1 88 ? -11.459 -2.784 5.450 1.00 96.56 88 THR A N 1
ATOM 677 C CA . THR A 1 88 ? -11.564 -1.956 4.233 1.00 96.56 88 THR A CA 1
ATOM 678 C C . THR A 1 88 ? -10.526 -2.296 3.159 1.00 96.56 88 THR A C 1
ATOM 680 O O . THR A 1 88 ? -10.610 -1.780 2.046 1.00 96.56 88 THR A O 1
ATOM 683 N N . GLY A 1 89 ? -9.580 -3.195 3.447 1.00 96.56 89 GLY A N 1
ATOM 684 C CA . GLY A 1 89 ? -8.554 -3.644 2.507 1.00 96.56 89 GLY A CA 1
ATOM 685 C C . GLY A 1 89 ? -7.139 -3.336 2.986 1.00 96.56 89 GLY A C 1
ATOM 686 O O . GLY A 1 89 ? -6.856 -3.386 4.183 1.00 96.56 89 GLY A O 1
ATOM 687 N N . PHE A 1 90 ? -6.241 -3.072 2.032 1.00 97.31 90 PHE A N 1
ATOM 688 C CA . PHE A 1 90 ? -4.845 -2.736 2.310 1.00 97.31 90 PHE A CA 1
ATOM 689 C C . PHE A 1 90 ? -4.583 -1.243 2.131 1.00 97.31 90 PHE A C 1
ATOM 691 O O . PHE A 1 90 ? -4.946 -0.650 1.112 1.00 97.31 90 PHE A O 1
ATOM 698 N N . HIS A 1 91 ? -3.929 -0.662 3.125 1.00 96.88 91 HIS A N 1
ATOM 699 C CA . HIS A 1 91 ? -3.588 0.746 3.213 1.00 96.88 91 HIS A CA 1
ATOM 700 C C . HIS A 1 91 ? -2.065 0.850 3.323 1.00 96.88 91 HIS A C 1
ATOM 702 O O . HIS A 1 91 ? -1.472 0.241 4.206 1.00 96.88 91 HIS A O 1
ATOM 708 N N . ILE A 1 92 ? -1.426 1.595 2.431 1.00 94.56 92 ILE A N 1
ATOM 709 C CA . ILE A 1 92 ? 0.003 1.906 2.482 1.00 94.56 92 ILE A CA 1
ATOM 710 C C . ILE A 1 92 ? 0.183 3.143 3.356 1.00 94.56 92 ILE A C 1
ATOM 712 O O . ILE A 1 92 ? -0.518 4.134 3.166 1.00 94.56 92 ILE A O 1
ATOM 716 N N . LEU A 1 93 ? 1.135 3.088 4.281 1.00 93.44 93 LEU A N 1
ATOM 717 C CA . LEU A 1 93 ? 1.575 4.211 5.098 1.00 93.44 93 LEU A CA 1
ATOM 718 C C . LEU A 1 93 ? 2.974 4.615 4.647 1.00 93.44 93 LEU A C 1
ATOM 720 O O . LEU A 1 93 ? 3.884 3.787 4.660 1.00 93.44 93 LEU A O 1
ATOM 724 N N . ALA A 1 94 ? 3.158 5.874 4.280 1.00 90.50 94 ALA A N 1
ATOM 725 C CA . ALA A 1 94 ? 4.460 6.388 3.878 1.00 90.50 94 ALA A CA 1
ATOM 726 C C . ALA A 1 94 ? 4.659 7.828 4.369 1.00 90.50 94 ALA A C 1
ATOM 728 O O . ALA A 1 94 ? 3.685 8.510 4.707 1.00 90.50 94 ALA A O 1
ATOM 729 N N . GLY A 1 95 ? 5.912 8.289 4.373 1.00 88.19 95 GLY A N 1
ATOM 730 C CA . GLY A 1 95 ? 6.230 9.719 4.422 1.00 88.19 95 GLY A CA 1
ATOM 731 C C . GLY A 1 95 ? 5.703 10.453 3.181 1.00 88.19 95 GLY A C 1
ATOM 732 O O . GLY A 1 95 ? 5.041 9.865 2.321 1.00 88.19 95 GLY A O 1
ATOM 733 N N . LEU A 1 96 ? 5.968 11.754 3.059 1.00 85.50 96 LEU A N 1
ATOM 734 C CA . LEU A 1 96 ? 5.428 12.553 1.951 1.00 85.50 96 LEU A CA 1
ATOM 735 C C . LEU A 1 96 ? 5.945 12.087 0.584 1.00 85.50 96 LEU A C 1
ATOM 737 O O . LEU A 1 96 ? 5.136 11.838 -0.314 1.00 85.50 96 LEU A O 1
ATOM 741 N N . GLU A 1 97 ? 7.266 11.963 0.426 1.00 83.75 97 GLU A N 1
ATOM 742 C CA . GLU A 1 97 ? 7.902 11.549 -0.833 1.00 83.75 97 GLU A CA 1
ATOM 743 C C . GLU A 1 97 ? 7.590 10.080 -1.151 1.00 83.75 97 GLU A C 1
ATOM 745 O O . GLU A 1 97 ? 7.058 9.775 -2.227 1.00 83.75 97 GLU A O 1
ATOM 750 N N . GLY A 1 98 ? 7.785 9.194 -0.166 1.00 84.50 98 GLY A N 1
ATOM 751 C CA . GLY A 1 98 ? 7.232 7.840 -0.101 1.00 84.50 98 GLY A CA 1
ATOM 752 C C . GLY A 1 98 ? 5.814 7.719 -0.667 1.00 84.50 98 GLY A C 1
ATOM 753 O O . GLY A 1 98 ? 5.546 6.954 -1.596 1.00 84.50 98 GLY A O 1
ATOM 754 N N . GLY A 1 99 ? 4.894 8.528 -0.143 1.00 88.75 99 GLY A N 1
ATOM 755 C CA . GLY A 1 99 ? 3.482 8.491 -0.501 1.00 88.75 99 GLY A CA 1
ATOM 756 C C . GLY A 1 99 ? 3.215 8.850 -1.961 1.00 88.75 99 GLY A C 1
ATOM 757 O O . GLY A 1 99 ? 2.430 8.167 -2.617 1.00 88.75 99 GLY A O 1
ATOM 758 N N . TYR A 1 100 ? 3.877 9.875 -2.503 1.00 87.62 100 TYR A N 1
ATOM 759 C CA . TYR A 1 100 ? 3.679 10.268 -3.904 1.00 87.62 100 TYR A CA 1
ATOM 760 C C . TYR A 1 100 ? 4.152 9.207 -4.897 1.00 87.62 100 TYR A C 1
ATOM 762 O O . TYR A 1 100 ? 3.522 9.001 -5.935 1.00 87.62 100 TYR A O 1
ATOM 770 N N . VAL A 1 101 ? 5.246 8.511 -4.598 1.00 86.44 101 VAL A N 1
ATOM 771 C CA . VAL A 1 101 ? 5.710 7.406 -5.446 1.00 86.44 101 VAL A CA 1
ATOM 772 C C . VAL A 1 101 ? 4.804 6.190 -5.283 1.00 86.44 101 VAL A C 1
ATOM 774 O O . VAL A 1 101 ? 4.436 5.567 -6.281 1.00 86.44 101 VAL A O 1
ATOM 777 N N . ALA A 1 102 ? 4.380 5.874 -4.054 1.00 88.50 102 ALA A N 1
ATOM 778 C CA . ALA A 1 102 ? 3.445 4.783 -3.801 1.00 88.50 102 ALA A CA 1
ATOM 779 C C . ALA A 1 102 ? 2.129 4.966 -4.578 1.00 88.50 102 ALA A C 1
ATOM 781 O O . ALA A 1 102 ? 1.624 4.002 -5.156 1.00 88.50 102 ALA A O 1
ATOM 782 N N . GLU A 1 103 ? 1.610 6.194 -4.684 1.00 90.88 103 GLU A N 1
ATOM 783 C CA . GLU A 1 103 ? 0.393 6.525 -5.444 1.00 90.88 103 GLU A CA 1
ATOM 784 C C . GLU A 1 103 ? 0.477 6.185 -6.937 1.00 90.88 103 GLU A C 1
ATOM 786 O O . GLU A 1 103 ? -0.546 5.883 -7.553 1.00 90.88 103 GLU A O 1
ATOM 791 N N . GLN A 1 104 ? 1.675 6.156 -7.526 1.00 88.81 104 GLN A N 1
ATOM 792 C CA . GLN A 1 104 ? 1.846 5.789 -8.937 1.00 88.81 104 GLN A CA 1
ATOM 793 C C . GLN A 1 104 ? 1.539 4.309 -9.193 1.00 88.81 104 GLN A C 1
ATOM 795 O O . GLN A 1 104 ? 1.183 3.920 -10.306 1.00 88.81 104 GLN A O 1
ATOM 800 N N . LEU A 1 105 ? 1.687 3.467 -8.166 1.00 88.12 105 LEU A N 1
ATOM 801 C CA . LEU A 1 105 ? 1.633 2.014 -8.288 1.00 88.12 105 LEU A CA 1
ATOM 802 C C . LEU A 1 105 ? 0.471 1.399 -7.502 1.00 88.12 105 LEU A C 1
ATOM 804 O O . LEU A 1 105 ? -0.109 0.421 -7.966 1.00 88.12 105 LEU A O 1
ATOM 808 N N . ALA A 1 106 ? 0.076 1.983 -6.371 1.00 91.12 106 ALA A N 1
ATOM 809 C CA . ALA A 1 106 ? -0.991 1.490 -5.498 1.00 91.12 106 ALA A CA 1
ATOM 810 C C . ALA A 1 106 ? -2.342 1.212 -6.202 1.00 91.12 106 ALA A C 1
ATOM 812 O O . ALA A 1 106 ? -2.970 0.189 -5.887 1.00 91.12 106 ALA A O 1
ATOM 813 N N . PRO A 1 107 ? -2.792 1.997 -7.213 1.00 91.19 107 PRO A N 1
ATOM 814 C CA . PRO A 1 107 ? -4.058 1.735 -7.903 1.00 91.19 107 PRO A CA 1
ATOM 815 C C . PRO A 1 107 ? -4.153 0.345 -8.549 1.00 91.19 107 PRO A C 1
ATOM 817 O O . PRO A 1 107 ? -5.251 -0.213 -8.647 1.00 91.19 107 PRO A O 1
ATOM 820 N N . ARG A 1 108 ? -3.021 -0.259 -8.949 1.00 90.69 108 ARG A N 1
ATOM 821 C CA . ARG A 1 108 ? -2.999 -1.606 -9.552 1.00 90.69 108 ARG A CA 1
ATOM 822 C C . ARG A 1 108 ? -3.312 -2.714 -8.549 1.00 90.69 108 ARG A C 1
ATOM 824 O O . ARG A 1 108 ? -3.879 -3.733 -8.934 1.00 90.69 108 ARG A O 1
ATOM 831 N N . ALA A 1 109 ? -2.978 -2.498 -7.278 1.00 93.44 109 ALA A N 1
ATOM 832 C CA . ALA A 1 109 ? -3.334 -3.383 -6.174 1.00 93.44 109 ALA A CA 1
ATOM 833 C C . ALA A 1 109 ? -4.693 -3.023 -5.555 1.00 93.44 109 ALA A C 1
ATOM 835 O O . ALA A 1 109 ? -5.298 -3.845 -4.871 1.00 93.44 109 ALA A O 1
ATOM 836 N N . GLY A 1 110 ? -5.203 -1.816 -5.824 1.00 94.81 110 GLY A N 1
ATOM 837 C CA . GLY A 1 110 ? -6.378 -1.278 -5.144 1.00 94.81 110 GLY A CA 1
ATOM 838 C C . GLY A 1 110 ? -6.091 -0.874 -3.699 1.00 94.81 110 GLY A C 1
ATOM 839 O O . GLY A 1 110 ? -7.021 -0.858 -2.900 1.00 94.81 110 GLY A O 1
ATOM 840 N N . ALA A 1 111 ? -4.827 -0.591 -3.375 1.00 95.38 111 ALA A N 1
ATOM 841 C CA . ALA A 1 111 ? -4.421 -0.118 -2.061 1.00 95.38 111 ALA A CA 1
ATOM 842 C C . ALA A 1 111 ? -4.648 1.394 -1.941 1.00 95.38 111 ALA A C 1
ATOM 844 O O . ALA A 1 111 ? -4.418 2.136 -2.900 1.00 95.38 111 ALA A O 1
ATOM 845 N N . LYS A 1 112 ? -5.084 1.847 -0.764 1.00 95.62 112 LYS A N 1
ATOM 846 C CA . LYS A 1 112 ? -5.151 3.277 -0.436 1.00 95.62 112 LYS A CA 1
ATOM 847 C C . LYS A 1 112 ? -3.788 3.737 0.079 1.00 95.62 112 LYS A C 1
ATOM 849 O O . LYS A 1 112 ? -3.137 2.980 0.788 1.00 95.62 112 LYS A O 1
ATOM 854 N N . VAL A 1 113 ? -3.350 4.943 -0.268 1.00 94.19 113 VAL A N 1
ATOM 855 C CA . VAL A 1 113 ? -2.091 5.512 0.236 1.00 94.19 113 VAL A CA 1
ATOM 856 C C . VAL A 1 113 ? -2.405 6.594 1.258 1.00 94.19 113 VAL A C 1
ATOM 858 O O . VAL A 1 113 ? -3.229 7.465 0.990 1.00 94.19 113 VAL A O 1
ATOM 861 N N . HIS A 1 114 ? -1.735 6.524 2.403 1.00 94.31 114 HIS A N 1
ATOM 862 C CA . HIS A 1 114 ? -1.799 7.500 3.479 1.00 94.31 114 HIS A CA 1
ATOM 863 C C . HIS A 1 114 ? -0.423 8.104 3.713 1.00 94.31 114 HIS A C 1
ATOM 865 O O . HIS A 1 114 ? 0.584 7.391 3.788 1.00 94.31 114 HIS A O 1
ATOM 871 N N . LYS A 1 115 ? -0.396 9.428 3.842 1.00 92.38 115 LYS A N 1
ATOM 872 C CA . LYS A 1 115 ? 0.828 10.200 4.073 1.00 92.38 115 LYS A CA 1
ATOM 873 C C . LYS A 1 115 ? 0.880 10.550 5.553 1.00 92.38 115 LYS A C 1
ATOM 875 O O . LYS A 1 115 ? 0.214 11.490 5.982 1.00 92.38 115 LYS A O 1
ATOM 880 N N . VAL A 1 116 ? 1.600 9.753 6.339 1.00 90.94 116 VAL A N 1
ATOM 881 C CA . VAL A 1 116 ? 1.529 9.788 7.809 1.00 90.94 116 VAL A CA 1
ATOM 882 C C . VAL A 1 116 ? 2.661 10.594 8.436 1.00 90.94 116 VAL A C 1
ATOM 884 O O . VAL A 1 116 ? 3.808 10.513 8.007 1.00 90.94 116 VAL A O 1
ATOM 887 N N . GLU A 1 117 ? 2.345 11.333 9.501 1.00 84.50 117 GLU A N 1
ATOM 888 C CA . GLU A 1 117 ? 3.313 12.196 10.204 1.00 84.50 117 GLU A CA 1
ATOM 889 C C . GLU A 1 117 ? 4.445 11.403 10.872 1.00 84.50 117 GLU A C 1
ATOM 891 O O . GLU A 1 117 ? 5.564 11.880 10.994 1.00 84.50 117 GLU A O 1
ATOM 896 N N . MET A 1 118 ? 4.171 10.160 11.279 1.00 82.75 118 MET A N 1
ATOM 897 C CA . MET A 1 118 ? 5.136 9.312 11.986 1.00 82.75 118 MET A CA 1
ATOM 898 C C . MET A 1 118 ? 6.346 8.928 11.124 1.00 82.75 118 MET A C 1
ATOM 900 O O . MET A 1 118 ? 7.401 8.617 11.667 1.00 82.75 118 MET A O 1
ATOM 904 N N . LEU A 1 119 ? 6.186 8.932 9.798 1.00 77.38 119 LEU A N 1
ATOM 905 C CA . LEU A 1 119 ? 7.247 8.614 8.841 1.00 77.38 119 LEU A CA 1
ATOM 906 C C . LEU A 1 119 ? 7.875 9.880 8.234 1.00 77.38 119 LEU A C 1
ATOM 908 O O . LEU A 1 119 ? 8.613 9.788 7.259 1.00 77.38 119 LEU A O 1
ATOM 912 N N . GLN A 1 120 ? 7.576 11.056 8.794 1.00 72.81 120 GLN A N 1
ATOM 913 C CA . GLN A 1 120 ? 8.193 12.317 8.401 1.00 72.81 120 GLN A CA 1
ATOM 914 C C . GLN A 1 120 ? 9.645 12.373 8.884 1.00 72.81 120 GLN A C 1
ATOM 916 O O . GLN A 1 120 ? 9.922 12.149 10.066 1.00 72.81 120 GLN A O 1
ATOM 921 N N . LEU A 1 121 ? 10.577 12.701 7.986 1.00 70.31 121 LEU A N 1
ATOM 922 C CA . LEU A 1 121 ? 11.971 12.910 8.371 1.00 70.31 121 LEU A CA 1
ATOM 923 C C . LEU A 1 121 ? 12.099 14.215 9.171 1.00 70.31 121 LEU A C 1
ATOM 925 O O . LEU A 1 121 ? 11.411 15.199 8.902 1.00 70.31 121 LEU A O 1
ATOM 929 N N . ALA A 1 122 ? 12.990 14.222 10.167 1.00 64.81 122 ALA A N 1
ATOM 930 C CA . ALA A 1 122 ? 13.074 15.268 11.194 1.00 64.81 122 ALA A CA 1
ATOM 931 C C . ALA A 1 122 ? 13.245 16.706 10.656 1.00 64.81 122 ALA A C 1
ATOM 933 O O . ALA A 1 122 ? 12.802 17.652 11.307 1.00 64.81 122 ALA A O 1
ATOM 934 N N . ASP A 1 123 ? 13.843 16.869 9.474 1.00 68.81 123 ASP A N 1
ATOM 935 C CA . ASP A 1 123 ? 14.115 18.179 8.868 1.00 68.81 123 ASP A CA 1
ATOM 936 C C . ASP A 1 123 ? 13.077 18.598 7.809 1.00 68.81 123 ASP A C 1
ATOM 938 O O . ASP A 1 123 ? 13.150 19.698 7.251 1.00 68.81 123 ASP A O 1
ATOM 942 N N . GLU A 1 124 ? 12.082 17.757 7.523 1.00 66.88 124 GLU A N 1
ATOM 943 C CA . GLU A 1 124 ? 11.086 18.037 6.494 1.00 66.88 124 GLU A CA 1
ATOM 944 C C . GLU A 1 124 ? 9.946 18.893 7.049 1.00 66.88 124 GLU A C 1
ATOM 946 O O . GLU A 1 124 ? 9.331 18.571 8.061 1.00 66.88 124 GLU A O 1
ATOM 951 N N . LYS A 1 125 ? 9.598 19.983 6.357 1.00 69.62 125 LYS A N 1
ATOM 952 C CA . LYS A 1 125 ? 8.343 20.713 6.585 1.00 69.62 125 LYS A CA 1
ATOM 953 C C . LYS A 1 125 ? 7.386 20.402 5.451 1.00 69.62 125 LYS A C 1
ATOM 955 O O . LYS A 1 125 ? 7.511 20.959 4.362 1.00 69.62 125 LYS A O 1
ATOM 960 N N . TYR A 1 126 ? 6.425 19.522 5.706 1.00 66.12 126 TYR A N 1
ATOM 961 C CA . TYR A 1 126 ? 5.440 19.170 4.694 1.00 66.12 126 TYR A CA 1
ATOM 962 C C . TYR A 1 126 ? 4.513 20.350 4.375 1.00 66.12 126 TYR A C 1
ATOM 964 O O . TYR A 1 126 ? 3.985 20.987 5.287 1.00 66.12 126 TYR A O 1
ATOM 972 N N . PRO A 1 127 ? 4.260 20.637 3.084 1.00 68.69 127 PRO A N 1
ATOM 973 C CA . PRO A 1 127 ? 3.292 21.648 2.667 1.00 68.69 127 PRO A CA 1
ATOM 974 C C . PRO A 1 127 ? 1.836 21.175 2.833 1.00 68.69 127 PRO A C 1
ATOM 976 O O . PRO A 1 127 ? 0.911 21.877 2.431 1.00 68.69 127 PRO A O 1
ATOM 979 N N . ILE A 1 128 ? 1.623 19.979 3.391 1.00 71.62 128 ILE A N 1
ATOM 980 C CA . ILE A 1 128 ? 0.317 19.358 3.606 1.00 71.62 128 ILE A CA 1
ATOM 981 C C . ILE A 1 128 ? 0.170 18.911 5.061 1.00 71.62 128 ILE A C 1
ATOM 983 O O . ILE A 1 128 ? 1.157 18.655 5.750 1.00 71.62 128 ILE A O 1
ATOM 987 N N . ARG A 1 129 ? -1.076 18.766 5.518 1.00 78.38 129 ARG A N 1
ATOM 988 C CA . ARG A 1 129 ? -1.374 18.141 6.808 1.00 78.38 129 ARG A CA 1
ATOM 989 C C . ARG A 1 129 ? -1.207 16.628 6.672 1.00 78.38 129 ARG A C 1
ATOM 991 O O . ARG A 1 129 ? -2.032 15.990 6.024 1.00 78.38 129 ARG A O 1
ATOM 998 N N . ALA A 1 130 ? -0.148 16.087 7.264 1.00 83.56 130 ALA A N 1
ATOM 999 C CA . ALA A 1 130 ? 0.043 14.648 7.364 1.00 83.56 130 ALA A CA 1
ATOM 1000 C C . ALA A 1 130 ? -1.038 14.010 8.255 1.00 83.56 130 ALA A C 1
ATOM 1002 O O . ALA A 1 130 ? -1.606 14.651 9.145 1.00 83.56 130 ALA A O 1
ATOM 1003 N N . GLU A 1 131 ? -1.351 12.752 7.972 1.00 91.81 131 GLU A N 1
ATOM 1004 C CA . GLU A 1 131 ? -2.357 11.974 8.685 1.00 91.81 131 GLU A CA 1
ATOM 1005 C C . GLU A 1 131 ? -1.778 11.395 9.97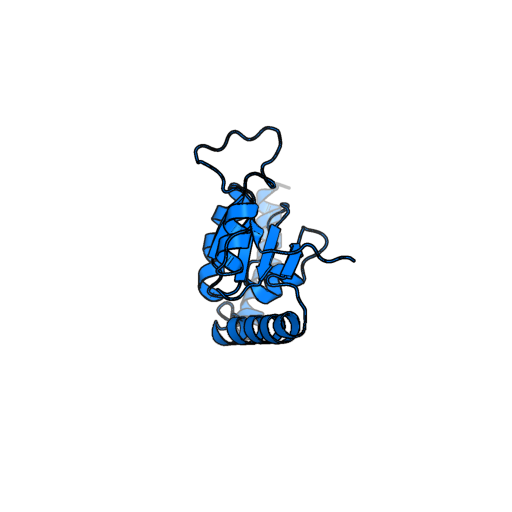9 1.00 91.81 131 GLU A C 1
ATOM 1007 O O . GLU A 1 131 ? -0.614 10.983 10.040 1.00 91.81 131 GLU A O 1
ATOM 1012 N N . ARG A 1 132 ? -2.613 11.319 11.018 1.00 91.88 132 ARG A N 1
ATOM 1013 C CA . ARG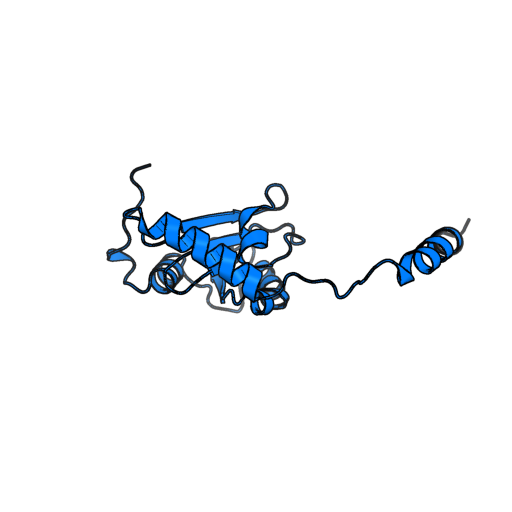 A 1 132 ? -2.257 10.630 12.261 1.00 91.88 132 ARG A CA 1
ATOM 1014 C C . ARG A 1 132 ? -2.445 9.135 12.053 1.00 91.88 132 ARG A C 1
ATOM 1016 O O . ARG A 1 132 ? -3.460 8.709 11.503 1.00 91.88 132 ARG A O 1
ATOM 1023 N N . LEU A 1 133 ? -1.515 8.324 12.556 1.00 92.25 133 LEU A N 1
ATOM 1024 C CA . LEU A 1 133 ? -1.597 6.863 12.433 1.00 92.25 133 LEU A CA 1
ATOM 1025 C C . LEU A 1 133 ? -2.932 6.309 12.964 1.00 92.25 133 LEU A C 1
ATOM 1027 O O . LEU A 1 133 ? -3.524 5.424 12.359 1.00 92.25 133 LEU A O 1
ATOM 1031 N N . GLU A 1 134 ? -3.419 6.852 14.076 1.00 93.44 134 GLU A N 1
ATOM 1032 C CA . GLU A 1 134 ? -4.676 6.451 14.722 1.00 93.44 134 GLU A CA 1
ATOM 1033 C C . GLU A 1 134 ? -5.891 6.577 13.794 1.00 93.44 134 GLU A C 1
ATOM 1035 O O . GLU A 1 134 ? -6.750 5.694 13.788 1.00 93.44 134 GLU A O 1
ATOM 1040 N N . ASP A 1 135 ? -5.938 7.645 12.993 1.00 95.00 135 ASP A N 1
ATOM 1041 C CA . ASP A 1 135 ? -7.032 7.907 12.056 1.00 95.00 135 ASP A CA 1
ATOM 1042 C C . ASP A 1 135 ? -7.001 6.879 10.916 1.00 95.00 135 ASP A C 1
ATOM 1044 O O . ASP A 1 135 ? -8.036 6.322 10.546 1.00 95.00 135 ASP A O 1
ATOM 1048 N N . VAL A 1 136 ? -5.802 6.539 10.431 1.00 95.62 136 VAL A N 1
ATOM 1049 C CA . VAL A 1 136 ? -5.626 5.515 9.393 1.00 95.62 136 VAL A CA 1
ATOM 1050 C C . VAL A 1 136 ? -5.975 4.118 9.908 1.00 95.62 136 VAL A C 1
ATOM 1052 O O . VAL A 1 136 ? -6.623 3.344 9.205 1.00 95.62 136 VAL A O 1
ATOM 1055 N N . LEU A 1 137 ? -5.590 3.786 11.144 1.00 95.56 137 LEU A N 1
ATOM 1056 C CA . LEU A 1 137 ? -5.949 2.512 11.775 1.00 95.56 137 LEU A CA 1
ATOM 1057 C C . LEU A 1 137 ? -7.465 2.389 11.967 1.00 95.56 137 LEU A C 1
ATOM 1059 O O . LEU A 1 137 ? -8.022 1.324 11.708 1.00 95.56 137 LEU A O 1
ATOM 1063 N N . ALA A 1 138 ? -8.131 3.465 12.398 1.00 95.94 138 ALA A N 1
ATOM 1064 C CA . ALA A 1 138 ? -9.584 3.504 12.531 1.00 95.94 138 ALA A CA 1
ATOM 1065 C C . ALA A 1 138 ? -10.288 3.310 11.181 1.00 95.94 138 ALA A C 1
ATOM 1067 O O . ALA A 1 138 ? -11.247 2.540 11.087 1.00 95.94 138 ALA A O 1
ATOM 1068 N N . GLU A 1 139 ? -9.781 3.961 10.130 1.00 97.06 139 GLU A N 1
ATOM 1069 C CA . GLU A 1 139 ? -10.297 3.794 8.775 1.00 97.06 139 GLU A CA 1
ATOM 1070 C C . GLU A 1 139 ? -10.127 2.351 8.288 1.00 97.06 139 GLU A C 1
ATOM 1072 O O . GLU A 1 139 ? -11.102 1.733 7.866 1.00 97.06 139 GLU A O 1
ATOM 1077 N N . ALA A 1 140 ? -8.922 1.786 8.415 1.00 96.69 140 ALA A N 1
ATOM 1078 C CA . ALA A 1 140 ? -8.636 0.414 8.003 1.00 96.69 140 ALA A CA 1
ATOM 1079 C C . ALA A 1 140 ? -9.525 -0.612 8.732 1.00 96.69 140 ALA A C 1
ATOM 1081 O O . ALA A 1 140 ? -9.978 -1.607 8.155 1.00 96.69 140 ALA A O 1
ATOM 1082 N N . ALA A 1 141 ? -9.776 -0.371 10.020 1.00 95.38 141 ALA A N 1
ATOM 1083 C CA . ALA A 1 141 ? -10.588 -1.229 10.871 1.00 95.38 141 ALA A CA 1
ATOM 1084 C C . ALA A 1 141 ? -12.103 -1.078 10.641 1.00 95.38 141 ALA A C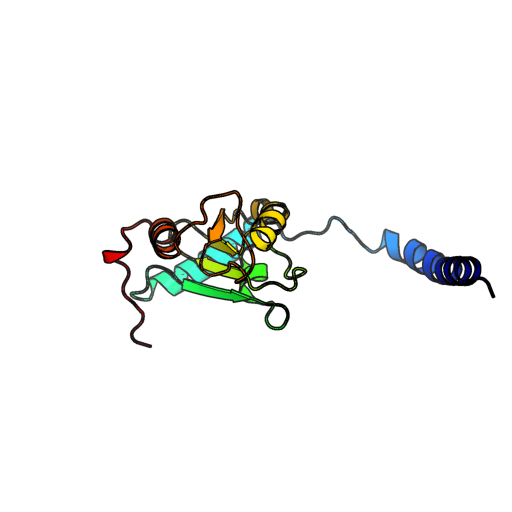 1
ATOM 1086 O O . ALA A 1 141 ? -12.853 -1.941 11.099 1.00 95.38 141 ALA A O 1
ATOM 1087 N N . ASP A 1 142 ? -12.556 -0.005 9.978 1.00 95.38 142 ASP A N 1
ATOM 1088 C CA . ASP A 1 142 ? -13.971 0.401 9.905 1.00 95.38 142 ASP A CA 1
ATOM 1089 C C . ASP A 1 142 ? -14.610 0.556 11.305 1.00 95.38 142 ASP A C 1
ATOM 1091 O O . ASP A 1 142 ? -15.740 0.135 11.565 1.00 95.38 142 ASP A O 1
ATOM 1095 N N . GLN A 1 143 ? -13.852 1.110 12.260 1.00 93.44 143 GLN A N 1
ATOM 1096 C CA . GLN A 1 143 ? -14.318 1.372 13.626 1.00 93.44 143 GLN A CA 1
ATOM 1097 C C . GLN A 1 143 ? -13.449 2.418 14.345 1.00 93.44 143 GLN A C 1
ATOM 1099 O O . GLN A 1 143 ? -12.289 2.604 13.987 1.00 93.44 143 GLN A O 1
ATOM 1104 N N . PRO A 1 144 ? -13.956 3.078 15.407 1.00 92.12 144 PRO A N 1
ATOM 1105 C CA . PRO A 1 144 ? -13.168 4.047 16.168 1.00 92.12 144 PRO A CA 1
ATOM 1106 C C . PRO A 1 144 ? -11.881 3.447 16.745 1.00 92.12 144 PRO A C 1
ATOM 1108 O O . PRO A 1 144 ? -11.907 2.341 17.292 1.00 92.12 144 PRO A O 1
ATOM 1111 N N . PHE A 1 145 ? -10.787 4.219 16.731 1.00 88.81 145 PHE A N 1
ATOM 1112 C CA . PHE A 1 145 ? -9.491 3.799 17.281 1.00 88.81 145 PHE A CA 1
ATOM 1113 C C . PHE A 1 145 ? -9.583 3.325 18.742 1.00 88.81 145 PHE A C 1
ATOM 1115 O O . PHE A 1 145 ? -8.932 2.358 19.121 1.00 88.81 145 PHE A O 1
ATOM 1122 N N . SER A 1 146 ? -10.469 3.920 19.549 1.00 85.88 146 SER A N 1
ATOM 1123 C CA . SER A 1 146 ? -10.711 3.520 20.946 1.00 85.88 146 SER A CA 1
ATOM 1124 C C . SER A 1 146 ? -11.196 2.075 21.127 1.00 85.88 146 SER A C 1
ATOM 1126 O O . SER A 1 146 ? -11.140 1.549 22.237 1.00 85.88 146 SER A O 1
ATOM 1128 N N . LYS A 1 147 ? -11.673 1.425 20.059 1.00 82.06 147 LYS A N 1
ATOM 1129 C CA . LYS A 1 147 ? -12.089 0.016 20.050 1.00 82.06 147 LYS A CA 1
ATOM 1130 C C . LYS A 1 147 ? -11.012 -0.929 19.513 1.00 82.06 147 LYS A C 1
ATOM 1132 O O . LYS A 1 147 ? -11.198 -2.143 19.560 1.00 82.06 147 LYS A O 1
ATOM 1137 N N . ILE A 1 148 ? -9.896 -0.398 19.017 1.00 82.38 148 ILE A N 1
ATOM 1138 C CA . ILE A 1 148 ? -8.771 -1.191 18.529 1.00 82.38 148 ILE A CA 1
ATOM 1139 C C . ILE A 1 148 ? -7.920 -1.593 19.733 1.00 82.38 148 ILE A C 1
ATOM 1141 O O . ILE A 1 148 ? -7.247 -0.771 20.354 1.00 82.38 148 ILE A O 1
ATOM 1145 N N . LYS A 1 149 ? -7.969 -2.878 20.087 1.00 76.06 149 LYS A N 1
ATOM 1146 C CA . LYS A 1 149 ? -7.124 -3.433 21.145 1.00 76.06 149 LYS A CA 1
ATOM 1147 C C . LYS A 1 149 ? -5.704 -3.620 20.619 1.00 76.06 149 LYS A C 1
ATOM 1149 O O . LYS A 1 149 ? -5.511 -4.082 19.497 1.00 76.06 149 LYS A O 1
ATOM 1154 N N . LYS A 1 150 ? -4.713 -3.298 21.452 1.00 74.19 150 LYS A N 1
ATOM 1155 C CA . LYS A 1 150 ? -3.327 -3.703 21.201 1.00 74.19 150 LYS A CA 1
ATOM 1156 C C . LYS A 1 150 ? -3.208 -5.209 21.410 1.00 74.19 150 LYS A C 1
ATOM 1158 O O . LYS A 1 150 ? -3.794 -5.741 22.355 1.00 74.19 150 LYS A O 1
ATOM 1163 N N . SER A 1 151 ? -2.445 -5.866 20.541 1.00 73.44 151 SER A N 1
ATOM 1164 C CA . SER A 1 151 ? -2.021 -7.243 20.780 1.00 73.44 151 SER A CA 1
ATOM 1165 C C . SER A 1 151 ? -1.297 -7.319 22.136 1.00 73.44 151 SER A C 1
ATOM 1167 O O . SER A 1 151 ? -0.512 -6.419 22.440 1.00 73.44 151 SER A O 1
ATOM 1169 N N . PRO A 1 152 ? -1.564 -8.343 22.968 1.00 66.56 152 PRO A N 1
ATOM 1170 C CA . PRO A 1 152 ? -0.842 -8.567 24.221 1.00 66.56 152 PRO A CA 1
ATOM 1171 C C . PRO A 1 152 ? 0.571 -9.138 24.010 1.00 66.56 152 PRO A C 1
ATOM 1173 O O . PRO A 1 152 ? 1.301 -9.300 24.986 1.00 66.56 152 PRO A O 1
ATOM 1176 N N . TYR A 1 153 ? 0.916 -9.474 22.764 1.00 54.00 153 TYR A N 1
ATOM 1177 C CA . TYR A 1 153 ? 2.235 -9.937 22.333 1.00 54.00 153 TYR A CA 1
ATOM 1178 C C . TYR A 1 153 ? 3.105 -8.777 21.867 1.00 54.00 153 TYR A C 1
ATOM 1180 O O . TYR A 1 153 ? 2.582 -7.975 21.056 1.00 54.00 153 TYR A O 1
#

pLDDT: mean 87.34, std 10.18, range [54.0, 98.06]